Protein AF-A0A352KBB6-F1 (afdb_monomer_lite)

Structure (mmCIF, N/CA/C/O backbone):
data_AF-A0A352KBB6-F1
#
_entry.id   AF-A0A352KBB6-F1
#
loop_
_atom_site.group_PDB
_atom_site.id
_atom_site.type_symbol
_atom_site.label_atom_id
_atom_site.label_alt_id
_atom_site.label_comp_id
_atom_site.label_asym_id
_atom_site.label_entity_id
_atom_site.label_seq_id
_atom_site.pdbx_PDB_ins_code
_atom_site.Cartn_x
_atom_site.Cartn_y
_atom_site.Cartn_z
_atom_site.occupancy
_atom_site.B_iso_or_equiv
_atom_site.auth_seq_id
_atom_site.auth_comp_id
_atom_site.auth_asym_id
_atom_site.auth_atom_id
_atom_site.pdbx_PDB_model_num
ATOM 1 N N . LYS A 1 1 ? 21.595 6.177 -57.111 1.00 35.56 1 LYS A N 1
ATOM 2 C CA . LYS A 1 1 ? 22.375 6.801 -56.016 1.00 35.56 1 LYS A CA 1
ATOM 3 C C . LYS A 1 1 ? 21.340 7.517 -55.156 1.00 35.56 1 LYS A C 1
ATOM 5 O O . LYS A 1 1 ? 20.694 8.396 -55.702 1.00 35.56 1 LYS A O 1
ATOM 10 N N . LEU A 1 2 ? 20.835 6.864 -54.100 1.00 44.91 2 LEU A N 1
ATOM 11 C CA . LEU A 1 2 ? 21.397 6.888 -52.729 1.00 44.91 2 LEU A CA 1
ATOM 12 C C . LEU A 1 2 ? 21.420 8.352 -52.239 1.00 44.91 2 LEU A C 1
ATOM 14 O O . LEU A 1 2 ? 22.039 9.160 -52.915 1.00 44.91 2 LEU A O 1
ATOM 18 N N . GLU A 1 3 ? 20.748 8.801 -51.184 1.00 37.81 3 GLU A N 1
ATOM 19 C CA . GLU A 1 3 ? 20.105 8.155 -50.039 1.00 37.81 3 GLU A CA 1
ATOM 20 C C . GLU A 1 3 ? 19.051 9.117 -49.464 1.00 37.81 3 GLU A C 1
ATOM 22 O O . GLU A 1 3 ? 19.228 10.333 -49.485 1.00 37.81 3 GLU A O 1
ATOM 27 N N . GLY A 1 4 ? 17.949 8.570 -48.944 1.00 43.59 4 GLY A N 1
ATOM 28 C CA . GLY A 1 4 ? 17.079 9.291 -48.022 1.00 43.59 4 GLY A CA 1
ATOM 29 C C . GLY A 1 4 ? 17.739 9.277 -46.652 1.00 43.59 4 GLY A C 1
ATOM 30 O O . GLY A 1 4 ? 17.637 8.283 -45.935 1.00 43.59 4 GLY A O 1
ATOM 31 N N . GLU A 1 5 ? 18.462 10.344 -46.321 1.00 43.16 5 GLU A N 1
ATOM 32 C CA . GLU A 1 5 ? 19.104 10.484 -45.020 1.00 43.16 5 GLU A CA 1
ATOM 33 C C . GLU A 1 5 ? 18.020 10.711 -43.968 1.00 43.16 5 GLU A C 1
ATOM 35 O O . GLU A 1 5 ? 17.357 11.749 -43.906 1.00 43.16 5 GLU A O 1
ATOM 40 N N . ALA A 1 6 ? 17.768 9.647 -43.210 1.00 45.59 6 ALA A N 1
ATOM 41 C CA . ALA A 1 6 ? 16.820 9.613 -42.123 1.00 45.59 6 ALA A CA 1
ATOM 42 C C . ALA A 1 6 ? 17.126 10.758 -41.158 1.00 45.59 6 ALA A C 1
ATOM 44 O O . ALA A 1 6 ? 18.186 10.785 -40.534 1.00 45.59 6 ALA A O 1
ATOM 45 N N . VAL A 1 7 ? 16.173 11.681 -41.031 1.00 50.91 7 VAL A N 1
ATOM 46 C CA . VAL A 1 7 ? 16.153 12.712 -39.996 1.00 50.91 7 VAL A CA 1
ATOM 47 C C . VAL A 1 7 ? 16.334 12.005 -38.655 1.00 50.91 7 VAL A C 1
ATOM 49 O O . VAL A 1 7 ? 15.435 11.331 -38.148 1.00 50.91 7 VAL A O 1
ATOM 52 N N . SER A 1 8 ? 17.551 12.075 -38.126 1.00 51.97 8 SER A N 1
ATOM 53 C CA . SER A 1 8 ? 17.929 11.424 -36.886 1.00 51.97 8 SER A CA 1
ATOM 54 C C . SER A 1 8 ? 17.165 12.105 -35.762 1.00 51.97 8 SER A C 1
ATOM 56 O O . SER A 1 8 ? 17.451 13.256 -35.439 1.00 51.97 8 SER A O 1
ATOM 58 N N . ASN A 1 9 ? 16.182 11.411 -35.193 1.00 59.91 9 ASN A N 1
ATOM 59 C CA . ASN A 1 9 ? 15.420 11.929 -34.068 1.00 59.91 9 ASN A CA 1
ATOM 60 C C . ASN A 1 9 ? 16.380 12.119 -32.870 1.00 59.91 9 ASN A C 1
ATOM 62 O O . ASN A 1 9 ? 16.899 11.111 -32.372 1.00 59.91 9 ASN A O 1
ATOM 66 N N . PRO A 1 10 ? 16.678 13.357 -32.427 1.00 61.16 10 PRO A N 1
ATOM 67 C CA . PRO A 1 10 ? 17.660 13.621 -31.369 1.00 61.16 10 PRO A CA 1
ATOM 68 C C . PRO A 1 10 ? 17.300 12.910 -30.058 1.00 61.16 10 PRO A C 1
ATOM 70 O O . PRO A 1 10 ? 18.186 12.429 -29.350 1.00 61.16 10 PRO A O 1
ATOM 73 N N . ASP A 1 11 ? 16.006 12.709 -29.817 1.00 62.34 11 ASP A N 1
ATOM 74 C CA . ASP A 1 11 ? 15.464 11.978 -28.669 1.00 62.34 11 ASP A CA 1
ATOM 75 C C . ASP A 1 11 ? 15.964 10.529 -28.606 1.00 62.34 11 ASP A C 1
ATOM 77 O O . ASP A 1 11 ? 16.206 9.981 -27.532 1.00 62.34 11 ASP A O 1
ATOM 81 N N . LYS A 1 12 ? 16.194 9.905 -29.769 1.00 64.75 12 LYS A N 1
ATOM 82 C CA . LYS A 1 12 ? 16.679 8.523 -29.851 1.00 64.75 12 LYS A CA 1
ATOM 83 C C . LYS A 1 12 ? 18.156 8.404 -29.475 1.00 64.75 12 LYS A C 1
ATOM 85 O O . LYS A 1 12 ? 18.578 7.324 -29.071 1.00 64.75 12 LYS A O 1
ATOM 90 N N . ARG A 1 13 ? 18.950 9.473 -29.625 1.00 68.19 13 ARG A N 1
ATOM 91 C CA . ARG A 1 13 ? 20.354 9.507 -29.173 1.00 68.19 13 ARG A CA 1
ATOM 92 C C . ARG A 1 13 ? 20.420 9.739 -27.665 1.00 68.19 13 ARG A C 1
ATOM 94 O O . ARG A 1 13 ? 21.086 8.976 -26.982 1.00 68.19 13 ARG A O 1
ATOM 101 N N . LEU A 1 14 ? 19.625 10.680 -27.148 1.00 68.44 14 LEU A N 1
ATOM 102 C CA . LEU A 1 14 ? 19.520 10.946 -25.707 1.00 68.44 14 LEU A CA 1
ATOM 103 C C . LEU A 1 14 ? 19.064 9.712 -24.912 1.00 68.44 14 LEU A C 1
ATOM 105 O O . LEU A 1 14 ? 19.585 9.443 -23.834 1.00 68.44 14 LEU A O 1
ATOM 109 N N . ALA A 1 15 ? 18.141 8.918 -25.463 1.00 65.75 15 ALA A N 1
ATOM 110 C CA . ALA A 1 15 ? 17.713 7.659 -24.852 1.00 65.75 15 ALA A CA 1
ATOM 111 C C . ALA A 1 15 ? 18.817 6.580 -24.809 1.00 65.75 15 ALA A C 1
ATOM 113 O O . ALA A 1 15 ? 18.776 5.714 -23.940 1.00 65.75 15 ALA A O 1
ATOM 114 N N . GLN A 1 16 ? 19.793 6.617 -25.727 1.00 63.69 16 GLN A N 1
ATOM 115 C CA . GLN A 1 16 ? 20.916 5.665 -25.772 1.00 63.69 16 GLN A CA 1
ATOM 116 C C . GLN A 1 16 ? 22.044 6.025 -24.795 1.00 63.69 16 GLN A C 1
ATOM 118 O O . GLN A 1 16 ? 22.774 5.132 -24.369 1.00 63.69 16 GLN A O 1
ATOM 123 N N . ASP A 1 17 ? 22.146 7.297 -24.402 1.00 67.31 17 ASP A N 1
ATOM 124 C CA . ASP A 1 17 ? 23.137 7.796 -23.437 1.00 67.31 17 ASP A CA 1
ATOM 125 C C . ASP A 1 17 ? 22.759 7.493 -21.972 1.00 67.31 17 ASP A C 1
ATOM 127 O O . ASP A 1 17 ? 23.544 7.733 -21.053 1.00 67.31 17 ASP A O 1
ATOM 131 N N . LEU A 1 18 ? 21.568 6.930 -21.733 1.00 79.00 18 LEU A N 1
ATOM 132 C CA . LEU A 1 18 ? 21.103 6.497 -20.419 1.00 79.00 18 LEU A CA 1
ATOM 133 C C . LEU A 1 18 ? 21.096 4.956 -20.333 1.00 79.00 18 LEU A C 1
ATOM 135 O O . LEU A 1 18 ? 20.070 4.329 -20.611 1.00 79.00 18 LEU A O 1
ATOM 139 N N . PRO A 1 19 ? 22.196 4.313 -19.889 1.00 71.00 19 PRO A N 1
ATOM 140 C CA . PRO A 1 19 ? 22.351 2.854 -19.941 1.00 71.00 19 PRO A CA 1
ATOM 141 C C . PRO A 1 19 ? 21.245 2.075 -19.208 1.00 71.00 19 PRO A C 1
ATOM 143 O O . PRO A 1 19 ? 20.906 0.963 -19.612 1.00 71.00 19 PRO A O 1
ATOM 146 N N . LEU A 1 20 ? 20.631 2.666 -18.174 1.00 65.38 20 LEU A N 1
ATOM 147 C CA . LEU A 1 20 ? 19.510 2.061 -17.447 1.00 65.38 20 LEU A CA 1
ATOM 148 C C . LEU A 1 20 ? 18.233 1.948 -18.304 1.00 65.38 20 LEU A C 1
ATOM 150 O O . LEU A 1 20 ? 17.485 0.981 -18.180 1.00 65.38 20 LEU A O 1
ATOM 154 N N . PHE A 1 21 ? 18.001 2.903 -19.206 1.00 64.50 21 PHE A N 1
ATOM 155 C CA . PHE A 1 21 ? 16.836 2.926 -20.093 1.00 64.50 21 PHE A CA 1
ATOM 156 C C . PHE A 1 21 ? 17.075 2.076 -21.346 1.00 64.50 21 PHE A C 1
ATOM 158 O O . PHE A 1 21 ? 16.155 1.409 -21.826 1.00 64.50 21 PHE A O 1
ATOM 165 N N . THR A 1 22 ? 18.325 1.999 -21.813 1.00 70.81 22 THR A N 1
ATOM 166 C CA . THR A 1 22 ? 18.736 1.075 -22.878 1.00 70.81 22 THR A CA 1
ATOM 167 C C . THR A 1 22 ? 18.530 -0.381 -22.455 1.00 70.81 22 THR A C 1
ATOM 169 O O . THR A 1 22 ? 17.995 -1.167 -23.234 1.00 70.81 22 THR A O 1
ATOM 172 N N . ALA A 1 23 ? 18.857 -0.737 -21.205 1.00 66.75 23 ALA A N 1
ATOM 173 C CA . ALA A 1 23 ? 18.626 -2.079 -20.668 1.00 66.75 23 ALA A CA 1
ATOM 174 C C . ALA A 1 23 ? 17.136 -2.473 -20.715 1.00 66.75 23 ALA A C 1
ATOM 176 O O . ALA A 1 23 ? 16.791 -3.522 -21.263 1.00 66.75 23 ALA A O 1
ATOM 177 N N . ALA A 1 24 ? 16.237 -1.605 -20.243 1.00 65.69 24 ALA A N 1
ATOM 178 C CA . ALA A 1 24 ? 14.793 -1.848 -20.296 1.00 65.69 24 ALA A CA 1
ATOM 179 C C . ALA A 1 24 ? 14.269 -2.017 -21.737 1.00 65.69 24 ALA A C 1
ATOM 181 O O . ALA A 1 24 ? 13.505 -2.945 -22.010 1.00 65.69 24 ALA A O 1
ATOM 182 N N . ALA A 1 25 ? 14.732 -1.187 -22.679 1.00 66.81 25 ALA A N 1
ATOM 183 C CA . ALA A 1 25 ? 14.362 -1.293 -24.092 1.00 66.81 25 ALA A CA 1
ATOM 184 C C . ALA A 1 25 ? 14.880 -2.588 -24.747 1.00 66.81 25 ALA A C 1
ATOM 186 O O . ALA A 1 25 ? 14.166 -3.213 -25.531 1.00 66.81 25 ALA A O 1
ATOM 187 N N . THR A 1 26 ? 16.095 -3.030 -24.401 1.00 65.50 26 THR A N 1
ATOM 188 C CA . THR A 1 26 ? 16.648 -4.303 -24.898 1.00 65.50 26 THR A CA 1
ATOM 189 C C . THR A 1 26 ? 15.920 -5.527 -24.345 1.00 65.50 26 THR A C 1
ATOM 191 O O . THR A 1 26 ? 15.728 -6.491 -25.082 1.00 65.50 26 THR A O 1
ATOM 194 N N . MET A 1 27 ? 15.447 -5.486 -23.093 1.00 63.22 27 MET A N 1
ATOM 195 C CA . MET A 1 27 ? 14.625 -6.560 -22.521 1.00 63.22 27 MET A CA 1
ATOM 196 C C . MET A 1 27 ? 13.242 -6.637 -23.180 1.00 63.22 27 MET A C 1
ATOM 198 O O . MET A 1 27 ? 12.781 -7.731 -23.495 1.00 63.22 27 MET A O 1
ATOM 202 N N . ALA A 1 28 ? 12.607 -5.490 -23.442 1.00 61.56 28 ALA A N 1
ATOM 203 C CA . ALA A 1 28 ? 11.310 -5.425 -24.122 1.00 61.56 28 ALA A CA 1
ATOM 204 C C . ALA A 1 28 ? 11.375 -5.858 -25.602 1.00 61.56 28 ALA A C 1
ATOM 206 O O . ALA A 1 28 ? 10.379 -6.312 -26.161 1.00 61.56 28 ALA A O 1
ATOM 207 N N . GLY A 1 29 ? 12.543 -5.729 -26.239 1.00 59.94 29 GLY A N 1
ATOM 208 C CA . GLY A 1 29 ? 12.776 -6.110 -27.633 1.00 59.94 29 GLY A CA 1
ATOM 209 C C . GLY A 1 29 ? 13.062 -7.595 -27.867 1.00 59.94 29 GLY A C 1
ATOM 210 O O . GLY A 1 29 ? 13.227 -7.983 -29.021 1.00 59.94 29 GLY A O 1
ATOM 211 N N . ASN A 1 30 ? 13.136 -8.428 -26.822 1.00 64.31 30 ASN A N 1
ATOM 212 C CA . ASN A 1 30 ? 13.310 -9.870 -26.974 1.00 64.31 30 ASN A CA 1
ATOM 213 C C . ASN A 1 30 ? 11.929 -10.551 -27.042 1.00 64.31 30 ASN A C 1
ATOM 215 O O . ASN A 1 30 ? 11.305 -10.736 -25.997 1.00 64.31 30 ASN A O 1
ATOM 219 N N . PRO A 1 31 ? 11.444 -10.986 -28.222 1.00 59.28 31 PRO A N 1
ATOM 220 C CA . PRO A 1 31 ? 10.107 -11.572 -28.372 1.00 59.28 31 PRO A CA 1
ATOM 221 C C . PRO A 1 31 ? 9.926 -12.922 -27.648 1.00 59.28 31 PRO A C 1
ATOM 223 O O . PRO A 1 31 ? 8.840 -13.492 -27.682 1.00 59.28 31 PRO A O 1
ATOM 226 N N . GLY A 1 32 ? 10.973 -13.435 -26.986 1.00 61.59 32 GLY A N 1
ATOM 227 C CA . GLY A 1 32 ? 10.933 -14.604 -26.102 1.00 61.59 32 GLY A CA 1
A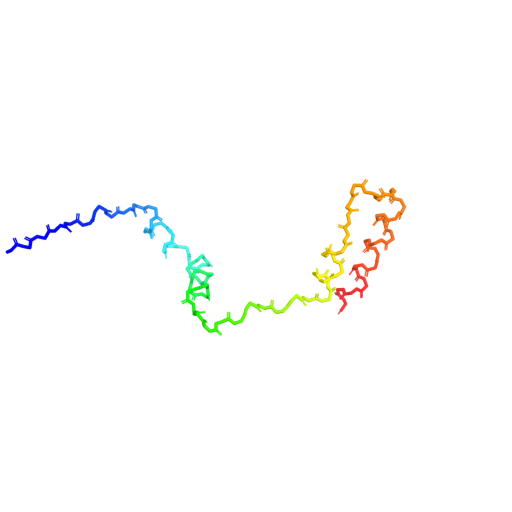TOM 228 C C . GLY A 1 32 ? 11.161 -14.305 -24.614 1.00 61.59 32 GLY A C 1
ATOM 229 O O . GLY A 1 32 ? 11.189 -15.241 -23.817 1.00 61.59 32 GLY A O 1
ATOM 230 N N . ALA A 1 33 ? 11.346 -13.043 -24.208 1.00 64.50 33 ALA A N 1
ATOM 231 C CA . ALA A 1 33 ? 11.440 -12.696 -22.792 1.00 64.50 33 ALA A CA 1
ATOM 232 C C . ALA A 1 33 ? 10.035 -12.721 -22.180 1.00 64.50 33 ALA A C 1
ATOM 234 O O . ALA A 1 33 ? 9.239 -11.804 -22.377 1.00 64.50 33 ALA A O 1
ATOM 235 N N . LYS A 1 34 ? 9.717 -13.787 -21.437 1.00 67.38 34 LYS A N 1
ATOM 236 C CA . LYS A 1 34 ? 8.519 -13.818 -20.594 1.00 67.38 34 LYS A CA 1
ATOM 237 C C . LYS A 1 34 ? 8.641 -12.670 -19.590 1.00 67.38 34 LYS A C 1
ATOM 239 O O . LYS A 1 34 ? 9.666 -12.563 -18.915 1.00 67.38 34 LYS A O 1
ATOM 244 N N . ALA A 1 35 ? 7.622 -11.811 -19.522 1.00 70.50 35 ALA A N 1
ATOM 245 C CA . ALA A 1 35 ? 7.549 -10.801 -18.475 1.00 70.50 35 ALA A CA 1
ATOM 246 C C . ALA A 1 35 ? 7.741 -11.493 -17.114 1.00 70.50 35 ALA A C 1
ATOM 248 O O . ALA A 1 35 ? 7.228 -12.608 -16.942 1.00 70.50 35 ALA A O 1
ATOM 249 N N . PRO A 1 36 ? 8.503 -10.895 -16.182 1.00 76.12 36 PRO A N 1
ATOM 250 C CA . PRO A 1 36 ? 8.668 -11.475 -14.858 1.00 76.12 36 PRO A CA 1
ATOM 251 C C . PRO A 1 36 ? 7.284 -11.746 -14.264 1.00 76.12 36 PRO A C 1
ATOM 253 O O . PRO A 1 36 ? 6.389 -10.904 -14.362 1.00 76.12 36 PRO A O 1
ATOM 256 N N . GLU A 1 37 ? 7.092 -12.950 -13.725 1.00 84.50 37 GLU A N 1
ATOM 257 C CA . GLU A 1 37 ? 5.825 -13.286 -13.083 1.00 84.50 37 GLU A CA 1
ATOM 258 C C . GLU A 1 37 ? 5.610 -12.353 -11.882 1.00 84.50 37 GLU A C 1
ATOM 260 O O . GLU A 1 37 ? 6.583 -12.050 -11.182 1.00 84.50 37 GLU A O 1
ATOM 265 N N . PRO A 1 38 ? 4.373 -11.870 -11.651 1.00 87.00 38 PRO A N 1
ATOM 266 C CA . PRO A 1 38 ? 4.077 -11.032 -10.499 1.00 87.00 38 PRO A CA 1
ATOM 267 C C . PRO A 1 38 ? 4.516 -11.726 -9.212 1.00 87.00 38 PRO A C 1
ATOM 269 O O . PRO A 1 38 ? 4.230 -12.907 -9.001 1.00 87.00 38 PRO A O 1
ATOM 272 N N . GLY A 1 39 ? 5.209 -10.991 -8.347 1.00 90.00 39 GLY A N 1
ATOM 273 C CA . GLY A 1 39 ? 5.544 -11.483 -7.024 1.00 90.00 39 GLY A CA 1
ATOM 274 C C . GLY A 1 39 ? 4.307 -11.564 -6.119 1.00 90.00 39 GLY A C 1
ATOM 275 O O . GLY A 1 39 ? 3.196 -11.171 -6.501 1.00 90.00 39 GLY A O 1
ATOM 276 N N . PRO A 1 40 ? 4.474 -12.079 -4.890 1.00 91.50 40 PRO A N 1
ATOM 277 C CA . PRO A 1 40 ? 3.376 -12.212 -3.934 1.00 91.50 40 PRO A CA 1
ATOM 278 C C . PRO A 1 40 ? 2.701 -10.875 -3.604 1.00 91.50 40 PRO A C 1
ATOM 280 O O . PRO A 1 40 ? 1.488 -10.818 -3.431 1.00 91.50 40 PRO A O 1
ATOM 283 N N . VAL A 1 41 ? 3.480 -9.792 -3.543 1.00 94.69 41 VAL A N 1
ATOM 284 C CA . VAL A 1 41 ? 2.983 -8.445 -3.233 1.00 94.69 41 VAL A CA 1
ATOM 285 C C . VAL A 1 41 ? 2.208 -7.873 -4.416 1.00 94.69 41 VAL A C 1
ATOM 287 O O . VAL A 1 41 ? 1.104 -7.364 -4.243 1.00 94.69 41 VAL A O 1
ATOM 290 N N . GLU A 1 42 ? 2.759 -7.986 -5.623 1.00 93.88 42 GLU A N 1
ATOM 291 C CA . GLU A 1 42 ? 2.142 -7.510 -6.861 1.00 93.88 42 GLU A CA 1
ATOM 292 C C . GLU A 1 42 ? 0.819 -8.231 -7.136 1.00 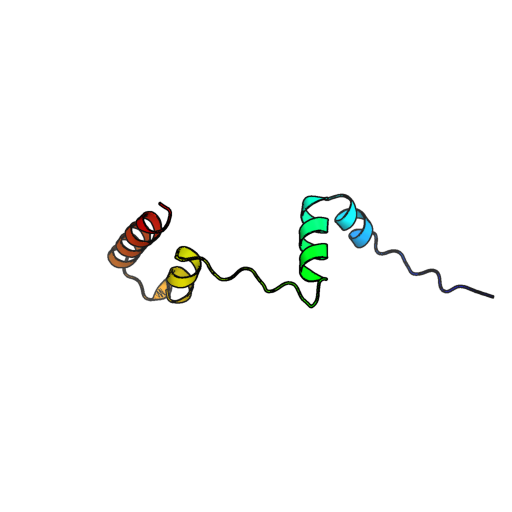93.88 42 GLU A C 1
ATOM 294 O O . GLU A 1 42 ? -0.147 -7.610 -7.575 1.00 93.88 42 GLU A O 1
ATOM 299 N N . THR A 1 43 ? 0.762 -9.527 -6.824 1.00 94.44 43 THR A N 1
ATOM 300 C CA . THR A 1 43 ? -0.455 -10.336 -6.947 1.00 94.44 43 THR A CA 1
ATOM 301 C C . THR A 1 43 ? -1.544 -9.870 -5.981 1.00 94.44 43 THR A C 1
ATOM 303 O O . THR A 1 43 ? -2.694 -9.730 -6.388 1.00 94.44 43 THR A O 1
ATOM 306 N N . GLU A 1 44 ? -1.194 -9.593 -4.721 1.00 94.00 44 GLU A N 1
ATOM 307 C CA . GLU A 1 44 ? -2.158 -9.125 -3.716 1.00 94.00 44 GLU A CA 1
ATOM 308 C C . GLU A 1 44 ? -2.694 -7.723 -4.057 1.00 94.00 44 GLU A C 1
ATOM 310 O O . GLU A 1 44 ? -3.894 -7.473 -3.960 1.00 94.00 44 GLU A O 1
ATOM 315 N N . ILE A 1 45 ? -1.824 -6.813 -4.516 1.00 95.44 45 ILE A N 1
ATOM 316 C CA . ILE A 1 45 ? -2.205 -5.439 -4.892 1.00 95.44 45 ILE A CA 1
ATOM 317 C C . ILE A 1 45 ? -3.153 -5.417 -6.094 1.00 95.44 45 ILE A C 1
ATOM 319 O O . ILE A 1 45 ? -4.064 -4.594 -6.129 1.00 95.44 45 ILE A O 1
ATOM 323 N N . ALA A 1 46 ? -2.981 -6.322 -7.060 1.00 95.81 46 ALA A N 1
ATOM 324 C CA . ALA A 1 46 ? -3.799 -6.352 -8.273 1.00 95.81 46 ALA A CA 1
ATOM 325 C C . ALA A 1 46 ? -5.304 -6.553 -8.007 1.00 95.81 46 ALA A C 1
ATOM 327 O O . ALA A 1 46 ? -6.121 -6.190 -8.850 1.00 95.81 46 ALA A O 1
ATOM 328 N N . GLY A 1 47 ? -5.670 -7.132 -6.859 1.00 92.94 47 GLY A N 1
ATOM 329 C CA . GLY A 1 47 ? -7.061 -7.364 -6.465 1.00 92.94 47 GLY A CA 1
ATOM 330 C C . GLY A 1 47 ? -7.680 -6.274 -5.587 1.00 92.94 47 GLY A C 1
ATOM 331 O O . GLY A 1 47 ? -8.824 -6.433 -5.168 1.00 92.94 47 GLY A O 1
ATOM 332 N N . ILE A 1 48 ? -6.944 -5.209 -5.259 1.00 96.31 48 ILE A N 1
ATOM 333 C CA . ILE A 1 48 ? -7.396 -4.182 -4.314 1.00 96.31 48 ILE A CA 1
ATOM 334 C C . ILE A 1 48 ? -7.971 -2.980 -5.069 1.00 96.31 48 ILE A C 1
ATOM 336 O O . ILE A 1 48 ? -7.261 -2.328 -5.830 1.00 96.31 48 ILE A O 1
ATOM 340 N N . ASP A 1 49 ? -9.230 -2.644 -4.784 1.00 97.12 49 ASP A N 1
ATOM 341 C CA . ASP A 1 49 ? -9.820 -1.353 -5.143 1.00 97.12 49 ASP A CA 1
ATOM 342 C C . ASP A 1 49 ? -9.659 -0.377 -3.962 1.00 97.12 49 ASP A C 1
ATOM 344 O O . ASP A 1 49 ? -10.291 -0.580 -2.922 1.00 97.12 49 ASP A O 1
ATOM 348 N N . PRO A 1 50 ? -8.794 0.648 -4.061 1.00 95.12 50 PRO A N 1
ATOM 349 C CA . PRO A 1 50 ? -8.541 1.569 -2.960 1.00 95.12 50 PRO A CA 1
ATOM 350 C C . PRO A 1 50 ? -9.731 2.479 -2.635 1.00 95.12 50 PRO A C 1
ATOM 352 O O . PRO A 1 50 ? -9.817 2.947 -1.497 1.00 95.12 50 PRO A O 1
ATOM 355 N N . ASP A 1 51 ? -10.636 2.721 -3.587 1.00 97.25 51 ASP A N 1
ATOM 356 C CA . ASP A 1 51 ? -11.756 3.651 -3.412 1.00 97.25 51 ASP A CA 1
A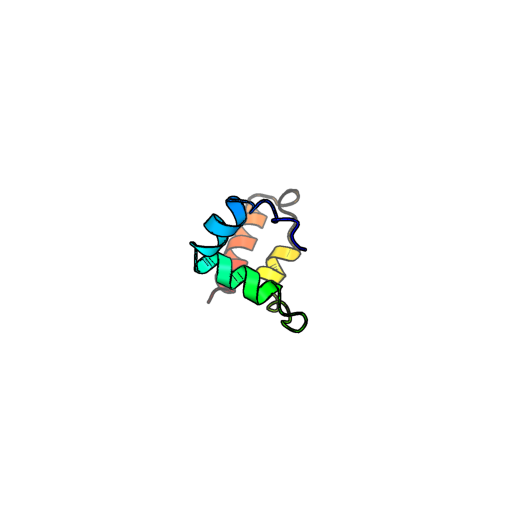TOM 357 C C . ASP A 1 51 ? -12.883 3.037 -2.563 1.00 97.25 51 ASP A C 1
ATOM 359 O O . ASP A 1 51 ? -13.655 3.756 -1.926 1.00 97.25 51 ASP A O 1
ATOM 363 N N . GLU A 1 52 ? -12.942 1.704 -2.483 1.00 97.50 52 GLU A N 1
ATOM 364 C CA . GLU A 1 52 ? -13.908 0.970 -1.655 1.00 97.50 52 GLU A CA 1
ATOM 365 C C . GLU A 1 52 ? -13.429 0.722 -0.212 1.00 97.50 52 GLU A C 1
ATOM 367 O O . GLU A 1 52 ? -14.174 0.199 0.625 1.00 97.50 52 GLU A O 1
ATOM 372 N N . LEU A 1 53 ? -12.187 1.087 0.124 1.00 97.75 53 LEU A N 1
ATOM 373 C CA . LEU A 1 53 ? -11.614 0.793 1.435 1.00 97.75 53 LEU A CA 1
ATOM 374 C C . LEU A 1 53 ? -11.962 1.856 2.475 1.00 97.75 53 LEU A C 1
ATOM 376 O O . LEU A 1 53 ? -11.680 3.044 2.327 1.00 97.75 53 LEU A O 1
ATOM 380 N N . SER A 1 54 ? -12.439 1.407 3.636 1.00 98.12 54 SER A N 1
ATOM 381 C CA . SER A 1 54 ? -12.390 2.244 4.835 1.00 98.12 54 SER A CA 1
ATOM 382 C C . SER A 1 54 ? -10.938 2.452 5.303 1.00 98.12 54 SER A C 1
ATOM 384 O O . SER A 1 54 ? -10.077 1.590 5.082 1.00 98.12 54 SER A O 1
ATOM 386 N N . PRO A 1 55 ? -10.653 3.525 6.068 1.00 97.94 55 PRO A N 1
ATOM 387 C CA . PRO A 1 55 ?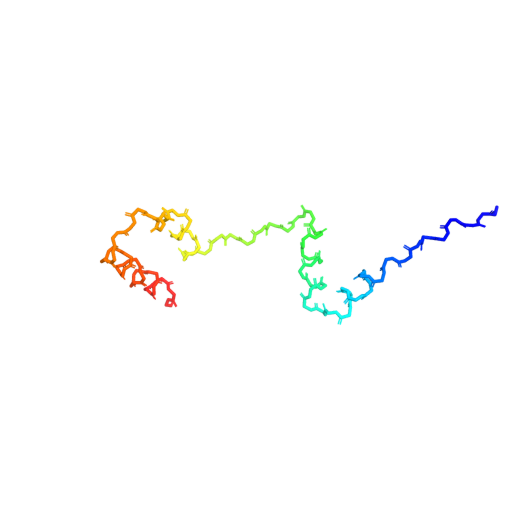 -9.315 3.771 6.611 1.00 97.94 55 PRO A CA 1
ATOM 388 C C . PRO A 1 55 ? -8.740 2.597 7.418 1.00 97.94 55 PRO A C 1
ATOM 390 O O . PRO A 1 55 ? -7.541 2.327 7.370 1.00 97.94 55 PRO A O 1
ATOM 393 N N . LYS A 1 56 ? -9.594 1.862 8.145 1.00 97.94 56 LYS A N 1
ATOM 394 C CA . LYS A 1 56 ? -9.173 0.679 8.904 1.00 97.94 56 LYS A CA 1
ATOM 395 C C . LYS A 1 56 ? -8.784 -0.477 7.977 1.00 97.94 56 LYS A C 1
ATOM 397 O O . LYS A 1 56 ? -7.756 -1.105 8.208 1.00 97.94 56 LYS A O 1
ATOM 402 N N . GLN A 1 57 ? -9.568 -0.739 6.931 1.00 98.12 57 GLN A N 1
ATOM 403 C CA . GLN A 1 57 ? -9.272 -1.804 5.965 1.00 98.12 57 GLN A CA 1
ATOM 404 C C . GLN A 1 57 ? -7.972 -1.526 5.204 1.00 98.12 57 GLN A C 1
ATOM 406 O O . GLN A 1 57 ? -7.150 -2.429 5.057 1.00 98.12 57 GLN A O 1
ATOM 411 N N . ALA A 1 58 ? -7.742 -0.274 4.797 1.00 98.12 58 ALA A N 1
ATOM 412 C CA . ALA A 1 58 ? -6.488 0.131 4.169 1.00 98.12 58 ALA A CA 1
ATOM 413 C C . ALA A 1 58 ? -5.280 -0.152 5.080 1.00 98.12 58 ALA A C 1
ATOM 415 O O . ALA A 1 58 ? -4.287 -0.732 4.645 1.00 98.12 58 ALA A O 1
ATOM 416 N N . LEU A 1 59 ? -5.386 0.177 6.373 1.00 98.31 59 LEU A N 1
ATOM 417 C CA . LEU A 1 59 ? -4.335 -0.111 7.349 1.00 98.31 59 LEU A CA 1
ATOM 418 C C . LEU A 1 59 ? -4.066 -1.619 7.494 1.00 98.31 59 LEU A C 1
ATOM 420 O O . LEU A 1 59 ? -2.911 -2.046 7.519 1.00 98.31 59 LEU A O 1
ATOM 424 N N . GLU A 1 60 ? -5.116 -2.437 7.567 1.00 98.00 60 GLU A N 1
ATOM 425 C CA . GLU A 1 60 ? -4.994 -3.899 7.645 1.00 98.00 60 GLU A CA 1
ATOM 426 C C . GLU A 1 60 ? -4.323 -4.499 6.402 1.00 98.00 60 GLU A C 1
ATOM 428 O O . GLU A 1 60 ? -3.512 -5.422 6.516 1.00 98.00 60 GLU A O 1
ATOM 433 N N . ILE A 1 61 ? -4.632 -3.967 5.218 1.00 97.31 61 ILE A N 1
ATOM 434 C CA . ILE A 1 61 ? -3.983 -4.345 3.959 1.00 97.31 61 ILE A CA 1
ATOM 435 C C . ILE A 1 61 ? -2.491 -4.002 4.005 1.00 97.31 61 ILE A C 1
ATOM 437 O O . ILE A 1 61 ? -1.667 -4.863 3.710 1.00 97.31 61 ILE A O 1
ATOM 441 N N . ILE A 1 62 ? -2.115 -2.804 4.461 1.00 96.81 62 ILE A N 1
ATOM 442 C CA . ILE A 1 62 ? -0.703 -2.395 4.572 1.00 96.81 62 ILE A CA 1
ATOM 443 C C . ILE A 1 62 ? 0.086 -3.353 5.478 1.00 96.81 62 ILE A C 1
ATOM 445 O O . ILE A 1 62 ? 1.211 -3.738 5.149 1.00 96.81 62 ILE A O 1
ATOM 449 N N . TYR A 1 63 ? -0.493 -3.784 6.602 1.00 97.81 63 TYR A N 1
ATOM 450 C CA . TYR A 1 63 ? 0.154 -4.772 7.469 1.00 97.81 63 TYR A CA 1
ATOM 451 C C . TYR A 1 63 ? 0.309 -6.141 6.801 1.00 97.81 63 TYR A C 1
ATOM 453 O O . TYR A 1 63 ? 1.361 -6.766 6.954 1.00 97.81 63 TYR A O 1
ATOM 461 N N . ARG A 1 64 ? -0.699 -6.595 6.045 1.00 95.88 64 ARG A N 1
ATOM 462 C CA . ARG A 1 64 ? -0.616 -7.834 5.258 1.00 95.88 64 ARG A CA 1
ATOM 463 C C . ARG A 1 64 ? 0.477 -7.758 4.199 1.00 95.88 64 ARG A C 1
ATOM 465 O O . ARG A 1 64 ? 1.337 -8.632 4.175 1.00 95.88 64 ARG A O 1
ATOM 472 N N . LEU A 1 65 ? 0.514 -6.688 3.407 1.00 96.62 65 LEU A N 1
ATOM 473 C CA . LEU A 1 65 ? 1.545 -6.483 2.386 1.00 96.62 65 LEU A CA 1
ATOM 474 C C . LEU A 1 65 ? 2.947 -6.471 3.005 1.00 96.62 65 LEU A C 1
ATOM 476 O O . LEU A 1 65 ? 3.842 -7.160 2.523 1.00 96.62 65 LEU A O 1
ATOM 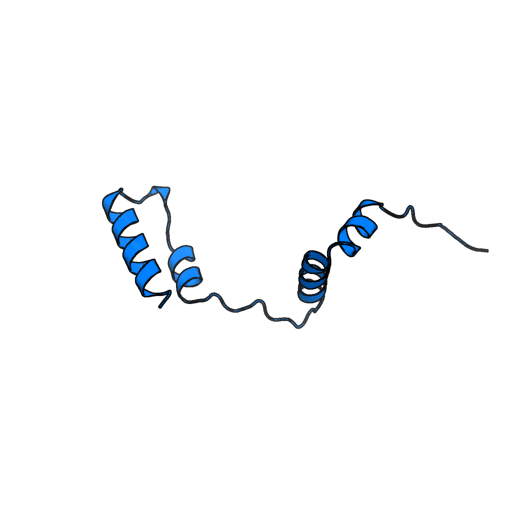480 N N . LYS A 1 66 ? 3.133 -5.787 4.141 1.00 96.19 66 LYS A N 1
ATOM 481 C CA . LYS A 1 66 ? 4.414 -5.785 4.866 1.00 96.19 66 LYS A CA 1
ATOM 482 C C . LYS A 1 66 ? 4.848 -7.185 5.314 1.00 96.19 66 LYS A C 1
ATOM 484 O O . LYS A 1 66 ? 6.044 -7.460 5.362 1.00 96.19 66 LYS A O 1
ATOM 489 N N . ALA A 1 67 ? 3.908 -8.065 5.656 1.00 95.56 67 ALA A N 1
ATOM 490 C CA . ALA A 1 67 ? 4.218 -9.442 6.031 1.00 95.56 67 ALA A CA 1
ATOM 491 C C . ALA A 1 67 ? 4.682 -10.300 4.839 1.00 95.56 67 ALA A C 1
ATOM 493 O O . ALA A 1 67 ? 5.425 -11.255 5.055 1.00 95.56 67 ALA A O 1
ATOM 494 N N . LEU A 1 68 ? 4.285 -9.945 3.611 1.00 93.75 68 LEU A N 1
ATOM 495 C CA . LEU A 1 68 ? 4.695 -10.613 2.369 1.00 93.75 68 LEU A CA 1
ATOM 496 C C . LEU A 1 68 ? 6.088 -10.183 1.877 1.00 93.75 68 LEU A C 1
ATOM 498 O O . LEU A 1 68 ? 6.699 -10.899 1.095 1.00 93.75 68 LEU A O 1
ATOM 502 N N . MET A 1 69 ? 6.602 -9.039 2.339 1.00 89.62 69 MET A N 1
ATOM 503 C CA . MET A 1 69 ? 7.917 -8.487 1.960 1.00 89.62 69 MET A CA 1
ATOM 504 C C . MET A 1 69 ? 9.086 -9.026 2.806 1.00 89.62 69 MET A C 1
ATOM 506 O O . MET A 1 69 ? 10.133 -8.383 2.888 1.00 89.62 69 MET A O 1
ATO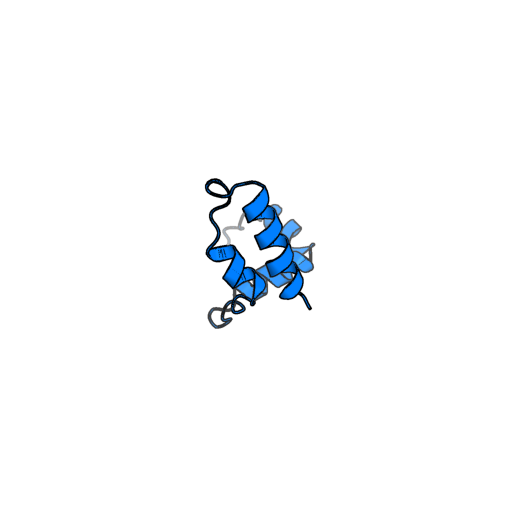M 510 N N . LYS A 1 70 ? 8.880 -10.135 3.518 1.00 69.62 70 LYS A N 1
ATOM 511 C CA . LYS A 1 70 ? 9.839 -10.673 4.486 1.00 69.62 70 LYS A CA 1
ATOM 512 C C . LYS A 1 70 ? 10.904 -11.550 3.842 1.00 69.62 70 LYS A C 1
ATOM 514 O O . LYS A 1 70 ? 10.573 -12.248 2.863 1.00 69.62 70 LYS A O 1
#

Radius of gyration: 21.53 Å; chains: 1; bounding box: 37×28×65 Å

Foldseek 3Di:
DDDDDPPPDVVVVVQVVPVVSVVVVVLVPPPPNDDPDDAPLRVLVVPDDPVPDDPVRVVVSVVVSVVSVD

Secondary structure (DSSP, 8-state):
---------HHHHHTTS-HHHHHHHHHHT-TT-PPPPP-HHHHHHTT--GGG--HHHHHHHHHHHHHHT-

Sequence (70 aa):
KLEGEAVSNPDKRLAQDLPLFTAAATMAGNPGAKAPEPGPVETEIAGIDPDELSPKQALEIIYRLKALMK

pLDDT: mean 77.28, std 18.59, range [35.56, 98.31]